Protein AF-A0A3L5TQH1-F1 (afdb_monomer)

Structure (mmCIF, N/CA/C/O backbone):
data_AF-A0A3L5TQH1-F1
#
_entry.id   AF-A0A3L5TQH1-F1
#
loop_
_atom_site.group_PDB
_atom_site.id
_atom_site.type_symbol
_atom_site.label_atom_id
_atom_site.label_alt_id
_atom_site.label_comp_id
_atom_site.label_asym_id
_atom_site.label_entity_id
_atom_site.label_seq_id
_atom_site.pdbx_PDB_ins_code
_atom_site.Cartn_x
_atom_site.Cartn_y
_atom_site.Cartn_z
_atom_site.occupancy
_atom_site.B_iso_or_equiv
_atom_site.auth_seq_id
_atom_site.auth_comp_id
_atom_site.auth_asym_id
_atom_site.auth_atom_id
_atom_site.pdbx_PDB_model_num
ATOM 1 N N . MET A 1 1 ? 30.897 -6.818 -12.565 1.00 42.19 1 MET A N 1
ATOM 2 C CA . MET A 1 1 ? 30.281 -8.166 -12.505 1.00 42.19 1 MET A CA 1
ATOM 3 C C . MET A 1 1 ? 29.286 -8.267 -11.340 1.00 42.19 1 MET A C 1
ATOM 5 O O . MET A 1 1 ? 29.430 -9.121 -10.484 1.00 42.19 1 MET A O 1
ATOM 9 N N . PHE A 1 2 ? 28.250 -7.420 -11.341 1.00 42.03 2 PHE A N 1
ATOM 10 C CA . PHE A 1 2 ? 26.978 -7.642 -10.634 1.00 42.03 2 PHE A CA 1
ATOM 11 C C . PHE A 1 2 ? 25.855 -7.078 -11.514 1.00 42.03 2 PHE A C 1
ATOM 13 O O . PHE A 1 2 ? 25.074 -6.227 -11.114 1.00 42.03 2 PHE A O 1
ATOM 20 N N . GLY A 1 3 ? 25.820 -7.548 -12.766 1.00 45.34 3 GLY A N 1
ATOM 21 C CA . GLY A 1 3 ? 24.698 -7.363 -13.685 1.00 45.34 3 GLY A CA 1
ATOM 22 C C . GLY A 1 3 ? 23.544 -8.274 -13.280 1.00 45.34 3 GLY A C 1
ATOM 23 O O . GLY A 1 3 ? 23.134 -9.150 -14.037 1.00 45.34 3 GLY A O 1
ATOM 24 N N . SER A 1 4 ? 23.072 -8.140 -12.043 1.00 44.81 4 SER A N 1
ATOM 25 C CA . SER A 1 4 ? 21.892 -8.853 -11.599 1.00 44.81 4 SER A CA 1
ATOM 26 C C . SER A 1 4 ? 20.678 -8.088 -12.121 1.00 44.81 4 SER A C 1
ATOM 28 O O . SER A 1 4 ? 20.319 -7.009 -11.657 1.00 44.81 4 SER A O 1
ATOM 30 N N . SER A 1 5 ? 20.016 -8.690 -13.106 1.00 52.38 5 SER A N 1
ATOM 31 C CA . SER A 1 5 ? 18.658 -8.388 -13.581 1.00 52.38 5 SER A CA 1
ATOM 32 C C . SER A 1 5 ? 17.591 -8.544 -12.465 1.00 52.38 5 SER A C 1
ATOM 34 O O . SER A 1 5 ? 16.480 -9.013 -12.709 1.00 52.38 5 SER A O 1
ATOM 36 N N . VAL A 1 6 ? 17.922 -8.215 -11.216 1.00 50.06 6 VAL A N 1
ATOM 37 C CA . VAL A 1 6 ? 17.049 -8.322 -10.044 1.00 50.06 6 VAL A CA 1
ATOM 38 C C . VAL A 1 6 ? 16.262 -7.022 -9.864 1.00 50.06 6 VAL A C 1
ATOM 40 O O . VAL A 1 6 ? 15.073 -7.083 -9.574 1.00 50.06 6 VAL A O 1
ATOM 43 N N . ALA A 1 7 ? 16.860 -5.860 -10.162 1.00 47.53 7 ALA A N 1
ATOM 44 C CA . ALA A 1 7 ? 16.151 -4.576 -10.136 1.00 47.53 7 ALA A CA 1
ATOM 45 C C . ALA A 1 7 ? 15.137 -4.430 -11.291 1.00 47.53 7 ALA A C 1
ATOM 47 O O . ALA A 1 7 ? 14.035 -3.932 -11.093 1.00 47.53 7 ALA A O 1
ATOM 48 N N . CYS A 1 8 ? 15.466 -4.939 -12.484 1.00 47.44 8 CYS A N 1
ATOM 49 C CA . CYS A 1 8 ? 14.658 -4.733 -13.696 1.00 47.44 8 CYS A CA 1
ATOM 50 C C . CYS A 1 8 ? 13.348 -5.547 -13.740 1.00 47.44 8 CYS A C 1
ATOM 52 O O . CYS A 1 8 ? 12.510 -5.314 -14.603 1.00 47.44 8 CYS A O 1
ATOM 54 N N . LYS A 1 9 ? 13.152 -6.517 -12.832 1.00 50.53 9 LYS A N 1
ATOM 55 C CA . LYS A 1 9 ? 11.924 -7.337 -12.784 1.00 50.53 9 LYS A CA 1
ATOM 56 C C . LYS A 1 9 ? 10.932 -6.920 -11.698 1.00 50.53 9 LYS A C 1
ATOM 58 O O . LYS A 1 9 ? 9.789 -7.360 -11.749 1.00 50.53 9 LYS A O 1
ATOM 63 N N . LEU A 1 10 ? 11.344 -6.074 -10.751 1.00 51.56 10 LEU A N 1
ATOM 64 C CA . LEU A 1 10 ? 10.450 -5.521 -9.725 1.00 51.56 10 LEU A CA 1
ATOM 65 C C . LEU A 1 10 ? 9.489 -4.473 -10.303 1.00 51.56 10 LEU A C 1
ATOM 67 O O . LEU A 1 10 ? 8.372 -4.346 -9.818 1.00 51.56 10 LEU A O 1
ATOM 71 N N . ASP A 1 11 ? 9.883 -3.807 -11.390 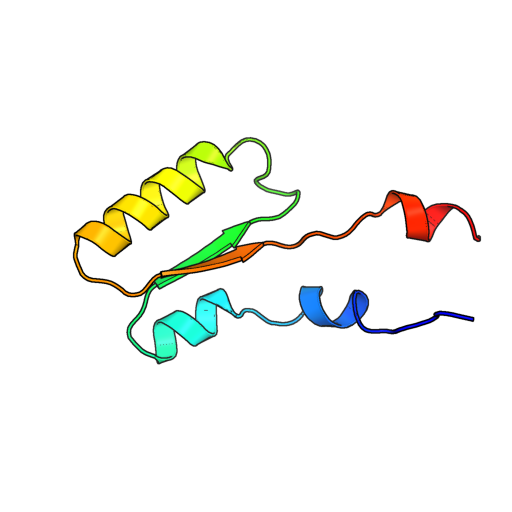1.00 54.06 11 ASP A N 1
ATOM 72 C CA . ASP A 1 11 ? 9.065 -2.798 -12.078 1.00 54.06 11 ASP A CA 1
ATOM 73 C C . ASP A 1 11 ? 7.826 -3.390 -12.789 1.00 54.06 11 ASP A C 1
ATOM 75 O O . ASP A 1 11 ? 6.905 -2.666 -13.161 1.00 54.06 11 ASP A O 1
ATOM 79 N N . TYR A 1 12 ? 7.784 -4.719 -12.963 1.00 56.19 12 TYR A N 1
ATOM 80 C CA . TYR A 1 12 ? 6.786 -5.427 -13.779 1.00 56.19 12 TYR A CA 1
ATOM 81 C C . TYR A 1 12 ? 5.802 -6.295 -12.988 1.00 56.19 12 TYR A C 1
ATOM 83 O O . TYR A 1 12 ? 4.997 -7.007 -13.592 1.00 56.19 12 TYR A O 1
ATOM 91 N N . LEU A 1 13 ? 5.846 -6.274 -11.654 1.00 70.38 13 LEU A N 1
ATOM 92 C CA . LEU A 1 13 ? 4.954 -7.093 -10.836 1.00 70.38 13 LEU A CA 1
ATOM 93 C C . LEU A 1 13 ? 4.060 -6.206 -9.970 1.00 70.38 13 LEU A C 1
ATOM 95 O O . LEU A 1 13 ? 4.510 -5.565 -9.023 1.00 70.38 13 LEU A O 1
ATOM 99 N N . ASN A 1 14 ? 2.765 -6.217 -10.296 1.00 84.19 14 ASN A N 1
ATOM 100 C CA . ASN A 1 14 ? 1.717 -5.518 -9.556 1.00 84.19 14 ASN A CA 1
ATOM 101 C C . ASN A 1 14 ? 1.385 -6.287 -8.262 1.00 84.19 14 ASN A C 1
ATOM 103 O O . ASN A 1 14 ? 0.295 -6.851 -8.120 1.00 84.19 14 ASN A O 1
ATOM 107 N N . TYR A 1 15 ? 2.332 -6.379 -7.324 1.00 85.62 15 TYR A N 1
ATOM 108 C CA . TYR A 1 15 ? 2.146 -7.088 -6.050 1.00 85.62 15 TYR A CA 1
ATOM 109 C C . TYR A 1 15 ? 0.969 -6.540 -5.236 1.00 85.62 15 TYR A C 1
ATOM 111 O O . TYR A 1 15 ? 0.271 -7.294 -4.561 1.00 85.62 15 TYR A O 1
ATOM 119 N N . GLU A 1 16 ? 0.698 -5.245 -5.362 1.00 89.19 16 GLU A N 1
ATOM 120 C CA . GLU A 1 16 ? -0.482 -4.583 -4.820 1.00 89.19 16 GLU A CA 1
ATOM 121 C C . GLU A 1 16 ? -1.797 -5.140 -5.391 1.00 89.19 16 GLU A C 1
ATOM 123 O O . GLU A 1 16 ? -2.813 -5.152 -4.707 1.00 89.19 16 GLU A O 1
ATOM 128 N N . THR A 1 17 ? -1.795 -5.650 -6.625 1.00 90.38 17 THR A N 1
ATOM 129 C CA . THR A 1 17 ? -2.971 -6.307 -7.219 1.00 90.38 17 THR A CA 1
ATOM 130 C C . THR A 1 17 ? -3.128 -7.727 -6.681 1.00 90.38 17 T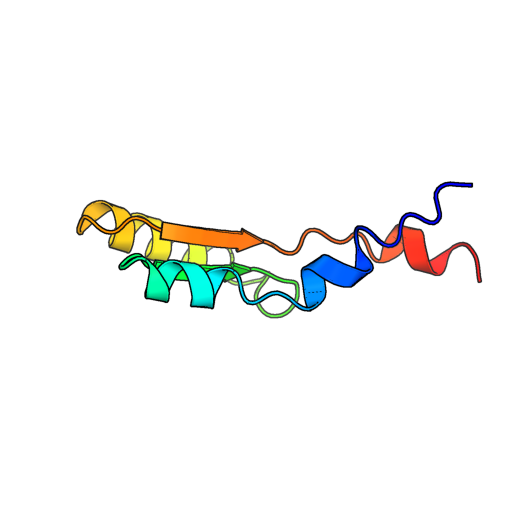HR A C 1
ATOM 132 O O . THR A 1 17 ? -4.238 -8.183 -6.411 1.00 90.38 17 THR A O 1
ATOM 135 N N . VAL A 1 18 ? -2.013 -8.430 -6.475 1.00 90.44 18 VAL A N 1
ATOM 136 C CA . VAL A 1 18 ? -2.013 -9.790 -5.919 1.00 90.44 18 VAL A CA 1
ATOM 137 C C . VAL A 1 18 ? -2.559 -9.803 -4.489 1.00 90.44 18 VAL A C 1
ATOM 139 O O . VAL A 1 18 ? -3.332 -10.696 -4.144 1.00 90.44 18 VAL A O 1
ATOM 142 N N . SER A 1 19 ? -2.227 -8.804 -3.662 1.00 91.38 19 SER A N 1
ATOM 143 C CA . SER A 1 19 ? -2.737 -8.736 -2.286 1.00 91.38 19 SER A CA 1
ATOM 144 C C . SER A 1 19 ? -4.260 -8.599 -2.220 1.00 91.38 19 SER A C 1
ATOM 146 O O . SER A 1 19 ?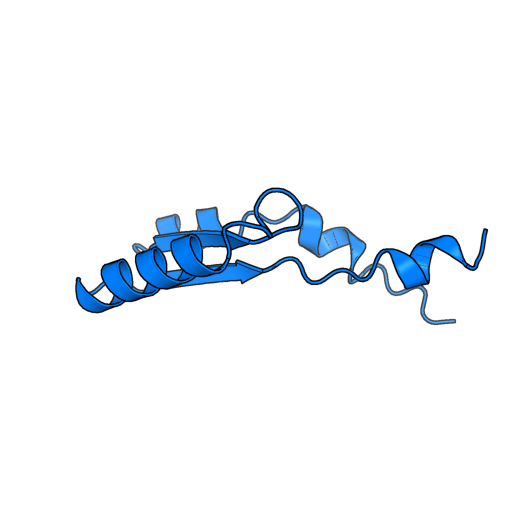 -4.878 -9.164 -1.319 1.00 91.38 19 SER A O 1
ATOM 148 N N . VAL A 1 20 ? -4.882 -7.946 -3.208 1.00 92.38 20 VAL A N 1
ATOM 149 C CA . VAL A 1 20 ? -6.346 -7.895 -3.342 1.00 92.38 20 VAL A CA 1
ATOM 150 C C . VAL A 1 20 ? -6.924 -9.281 -3.641 1.00 92.38 20 VAL A C 1
ATOM 152 O O . VAL A 1 20 ? -7.933 -9.660 -3.051 1.00 92.38 20 VAL A O 1
ATOM 155 N N . GLY A 1 21 ? -6.263 -10.077 -4.488 1.00 91.62 21 GLY A N 1
ATOM 156 C CA . GLY A 1 21 ? -6.663 -11.461 -4.778 1.00 91.62 21 GLY A CA 1
ATOM 157 C C . GLY A 1 21 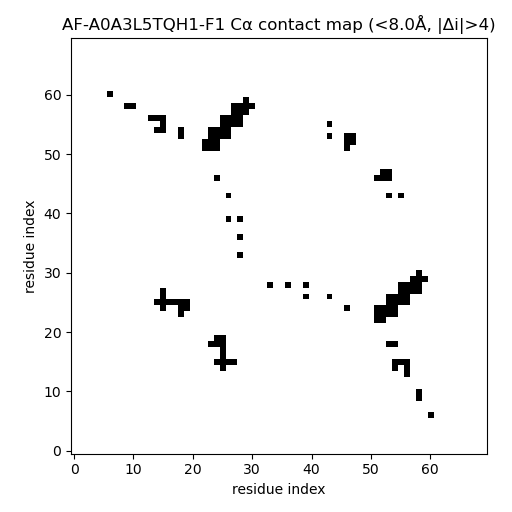? -6.653 -12.381 -3.549 1.00 91.62 21 GLY A C 1
ATOM 158 O O . GLY A 1 21 ? -7.448 -13.314 -3.474 1.00 91.62 21 GLY A O 1
ATOM 159 N N . TYR A 1 22 ? -5.812 -12.081 -2.554 1.00 92.25 22 TYR A N 1
ATOM 160 C CA . TYR A 1 22 ? -5.781 -12.768 -1.257 1.00 92.25 22 TYR A CA 1
ATOM 161 C C . TYR A 1 22 ? -6.762 -12.192 -0.216 1.00 92.25 22 TYR A C 1
ATOM 163 O O . TYR A 1 22 ? -6.741 -12.609 0.940 1.00 92.25 22 TYR A O 1
ATOM 171 N N . GLY A 1 23 ? -7.625 -11.243 -0.598 1.00 91.88 23 GLY A N 1
ATOM 172 C CA . GLY A 1 23 ? -8.591 -10.598 0.301 1.00 91.88 23 GLY A CA 1
ATOM 173 C C . GLY A 1 23 ? -8.019 -9.444 1.134 1.00 91.88 23 GLY A C 1
ATOM 174 O O . GLY A 1 23 ? -8.686 -8.953 2.046 1.00 91.88 23 GLY A O 1
ATOM 175 N N . GLY A 1 24 ? -6.792 -9.009 0.840 1.00 94.19 24 GLY A N 1
ATOM 176 C CA . GLY A 1 24 ? -6.141 -7.862 1.467 1.00 94.19 24 GLY A CA 1
ATOM 177 C C . GLY A 1 24 ? -6.300 -6.562 0.674 1.00 94.19 24 GLY A C 1
ATOM 178 O O . GLY A 1 24 ? -7.138 -6.427 -0.220 1.00 94.19 24 GLY A O 1
ATOM 179 N N . LYS A 1 25 ? -5.464 -5.582 1.015 1.00 96.00 25 LYS A N 1
ATOM 180 C CA . LYS A 1 25 ? -5.324 -4.300 0.313 1.00 96.00 25 LYS A CA 1
ATOM 181 C C . LYS A 1 25 ? -3.902 -4.144 -0.211 1.00 96.00 25 LYS A C 1
ATOM 183 O O . LYS A 1 25 ? -2.959 -4.737 0.321 1.00 96.00 25 LYS A O 1
ATOM 188 N N . GLY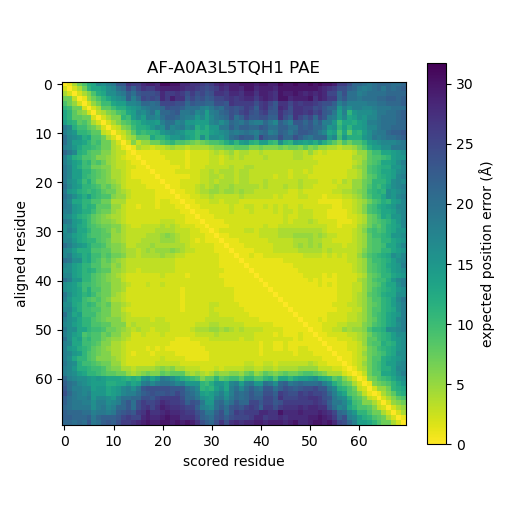 A 1 26 ? -3.740 -3.359 -1.267 1.00 93.12 26 GLY A N 1
ATOM 189 C CA . GLY A 1 26 ? -2.451 -3.115 -1.900 1.00 93.12 26 GLY A CA 1
ATOM 190 C C . GLY A 1 26 ? -2.266 -1.644 -2.233 1.00 93.12 26 GLY A C 1
ATOM 191 O O . GLY A 1 26 ? -3.174 -1.013 -2.771 1.00 93.12 26 GLY A O 1
ATOM 192 N N . CYS A 1 27 ? -1.084 -1.110 -1.938 1.00 93.12 27 CYS A N 1
ATOM 193 C CA . CYS A 1 27 ? -0.686 0.248 -2.297 1.00 93.12 27 CYS A CA 1
ATOM 194 C C . CYS A 1 27 ? 0.663 0.216 -3.016 1.00 93.12 27 CYS A C 1
ATOM 196 O O . CYS A 1 27 ? 1.566 -0.502 -2.591 1.00 93.12 27 CYS A O 1
ATOM 198 N N . ARG A 1 28 ? 0.818 1.019 -4.071 1.00 91.50 28 ARG A N 1
ATOM 199 C CA . ARG A 1 28 ? 2.094 1.209 -4.770 1.00 91.50 28 ARG A CA 1
ATOM 200 C C . ARG A 1 28 ? 2.739 2.520 -4.333 1.00 91.50 28 ARG A C 1
ATOM 202 O O . ARG A 1 28 ? 2.063 3.546 -4.248 1.00 91.50 28 ARG A O 1
ATOM 209 N N . LEU A 1 29 ? 4.036 2.471 -4.056 1.00 90.88 29 LEU A N 1
ATOM 210 C CA . LEU A 1 29 ? 4.842 3.627 -3.695 1.00 90.88 29 LEU A CA 1
ATOM 211 C C . LEU A 1 29 ? 6.069 3.677 -4.602 1.00 90.88 29 LEU A C 1
ATOM 213 O O . LEU A 1 29 ? 6.896 2.767 -4.584 1.00 90.88 29 LEU A O 1
ATOM 217 N N . ASP A 1 30 ? 6.173 4.723 -5.409 1.00 87.38 30 ASP A N 1
ATOM 218 C CA . ASP A 1 30 ? 7.269 4.915 -6.351 1.00 87.38 30 ASP A CA 1
ATOM 219 C C . ASP A 1 30 ? 7.536 6.407 -6.594 1.00 87.38 30 ASP A C 1
ATOM 221 O O . ASP A 1 30 ? 6.950 7.281 -5.955 1.00 87.38 30 ASP A O 1
ATOM 225 N N . ARG A 1 31 ? 8.446 6.719 -7.520 1.00 85.00 31 ARG A N 1
ATOM 226 C CA . ARG A 1 31 ? 8.831 8.108 -7.810 1.00 85.00 31 ARG A CA 1
ATOM 227 C C . ARG A 1 31 ? 7.674 8.982 -8.307 1.00 85.00 31 ARG A C 1
ATOM 229 O O . ARG A 1 31 ? 7.777 10.200 -8.233 1.00 85.00 31 ARG A O 1
ATOM 236 N N . SER A 1 32 ? 6.585 8.401 -8.817 1.00 88.06 32 SER A N 1
ATOM 237 C CA . SER A 1 32 ? 5.416 9.160 -9.279 1.00 88.06 32 SER A CA 1
ATOM 238 C C . SER A 1 32 ? 4.547 9.700 -8.139 1.00 88.06 32 SER A C 1
ATOM 240 O O . SER A 1 32 ? 3.728 10.587 -8.379 1.00 88.06 32 SER A O 1
ATOM 242 N N . ASN A 1 33 ? 4.710 9.186 -6.914 1.00 90.19 33 ASN A N 1
ATOM 243 C CA . ASN A 1 33 ? 3.945 9.604 -5.738 1.00 90.19 33 ASN A CA 1
ATOM 244 C C . ASN A 1 33 ? 4.811 9.803 -4.481 1.00 90.19 33 ASN A C 1
ATOM 246 O O . ASN A 1 33 ? 4.312 9.718 -3.355 1.00 90.19 33 ASN A O 1
ATOM 250 N N . GLU A 1 34 ? 6.101 10.088 -4.671 1.00 89.69 34 GLU A N 1
ATOM 251 C CA . GLU A 1 34 ? 7.076 10.304 -3.597 1.00 89.69 34 GLU A CA 1
ATOM 252 C C . GLU A 1 34 ? 6.681 11.476 -2.678 1.00 89.69 34 GLU A C 1
ATOM 254 O O . GLU A 1 34 ? 6.814 11.406 -1.456 1.00 89.69 34 GLU A O 1
ATOM 259 N N . ASP A 1 35 ? 6.086 12.526 -3.242 1.00 94.38 35 ASP A N 1
ATOM 260 C CA . ASP A 1 35 ? 5.542 13.675 -2.511 1.00 94.38 35 ASP A CA 1
ATOM 261 C C . ASP A 1 35 ? 4.375 13.301 -1.577 1.00 94.38 35 ASP A C 1
ATOM 263 O O . ASP A 1 35 ? 4.093 14.008 -0.607 1.00 94.38 35 ASP A O 1
ATOM 267 N N . LYS A 1 36 ? 3.729 12.154 -1.820 1.00 94.19 36 LYS A N 1
ATOM 268 C CA . LYS A 1 36 ? 2.541 11.675 -1.098 1.00 94.19 36 LYS A CA 1
ATOM 269 C C . LYS A 1 36 ? 2.807 10.459 -0.222 1.00 94.19 36 LYS A C 1
ATOM 271 O O . LYS A 1 36 ? 1.855 9.863 0.283 1.00 94.19 36 LYS A O 1
ATOM 276 N N . ILE A 1 37 ? 4.073 10.112 0.036 1.00 94.25 37 ILE A N 1
ATOM 277 C CA . ILE A 1 37 ? 4.447 8.971 0.894 1.00 94.25 37 ILE A CA 1
ATOM 278 C C . ILE A 1 37 ? 3.644 8.969 2.198 1.00 94.25 37 ILE A C 1
ATOM 280 O O . ILE A 1 37 ? 3.068 7.953 2.583 1.00 94.25 37 ILE A O 1
ATOM 284 N N . LYS A 1 38 ? 3.556 10.122 2.869 1.00 96.31 38 LYS A N 1
ATOM 285 C CA . LYS A 1 38 ? 2.838 10.240 4.142 1.00 96.31 38 LYS A CA 1
ATOM 286 C C . LYS A 1 38 ? 1.356 9.879 4.012 1.00 96.31 38 LYS A C 1
ATOM 288 O O . LYS A 1 38 ? 0.824 9.204 4.886 1.0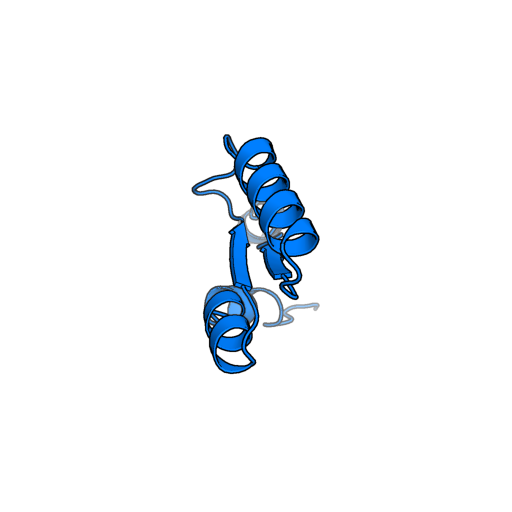0 96.31 38 LYS A O 1
ATOM 293 N N . GLU A 1 39 ? 0.697 10.315 2.946 1.00 96.88 39 GLU A N 1
ATOM 294 C CA . GLU A 1 39 ? -0.725 10.051 2.707 1.00 96.88 39 GLU A CA 1
ATOM 295 C C . GLU A 1 39 ? -0.969 8.568 2.425 1.00 96.88 39 GLU A C 1
ATOM 297 O O . GLU A 1 39 ? -1.855 7.966 3.031 1.00 96.88 39 GLU A O 1
ATOM 302 N N . VAL A 1 40 ? -0.126 7.956 1.586 1.00 94.88 40 VAL A N 1
ATOM 303 C CA . VAL A 1 40 ? -0.180 6.519 1.273 1.00 94.88 40 VAL A CA 1
ATOM 304 C C . VAL A 1 40 ? -0.015 5.681 2.542 1.00 94.88 40 VAL A C 1
ATOM 306 O O . VAL A 1 40 ? -0.798 4.764 2.790 1.00 94.88 40 VAL A O 1
ATOM 309 N N . LEU A 1 41 ? 0.960 6.024 3.389 1.00 96.12 41 LEU A N 1
ATOM 310 C CA . LEU A 1 41 ? 1.190 5.321 4.653 1.00 96.12 41 LEU A CA 1
ATOM 311 C C . LEU A 1 41 ? 0.034 5.514 5.644 1.00 96.12 41 LEU A C 1
ATOM 313 O O . LEU A 1 41 ? -0.367 4.559 6.307 1.00 96.12 41 LEU A O 1
ATOM 317 N N . LEU A 1 42 ? -0.529 6.722 5.745 1.00 97.75 42 LEU A N 1
ATOM 318 C CA . LEU A 1 42 ? -1.682 6.980 6.612 1.00 97.75 42 LEU A CA 1
ATOM 319 C C . LEU A 1 42 ? -2.918 6.190 6.166 1.00 97.75 42 LEU A C 1
ATOM 321 O O . LEU A 1 42 ? -3.625 5.647 7.018 1.00 97.75 42 LEU A O 1
ATOM 325 N N . GLN A 1 43 ? -3.150 6.077 4.857 1.00 96.31 43 GLN A N 1
ATOM 326 C CA . GLN A 1 43 ? -4.235 5.261 4.321 1.00 96.31 43 GLN A CA 1
ATOM 327 C C . GLN A 1 43 ? -4.010 3.771 4.612 1.00 96.31 43 GLN A C 1
ATOM 329 O O . GLN 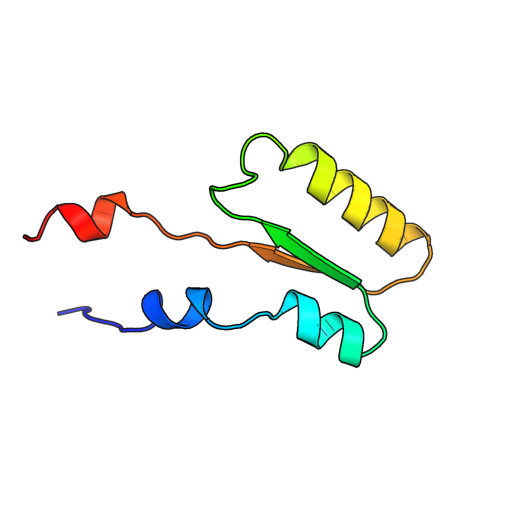A 1 43 ? -4.917 3.106 5.103 1.00 96.31 43 GLN A O 1
ATOM 334 N N . ALA A 1 44 ? -2.792 3.259 4.417 1.00 96.12 44 ALA A N 1
ATOM 335 C CA . ALA A 1 44 ? -2.460 1.870 4.734 1.00 96.12 44 ALA A CA 1
ATOM 336 C C . ALA A 1 44 ? -2.652 1.541 6.228 1.00 96.12 44 ALA A C 1
ATOM 338 O O . ALA A 1 44 ? -3.175 0.483 6.581 1.00 96.12 44 ALA A O 1
ATOM 339 N N . ILE A 1 45 ? -2.281 2.464 7.124 1.00 97.62 45 ILE A N 1
ATOM 340 C CA . ILE A 1 45 ? -2.519 2.320 8.568 1.00 97.62 45 ILE A CA 1
ATOM 341 C C . ILE A 1 45 ? -4.018 2.275 8.872 1.00 97.62 45 ILE A C 1
ATOM 343 O O . ILE A 1 45 ? -4.448 1.482 9.712 1.00 97.62 45 ILE A O 1
ATOM 347 N N . LYS A 1 46 ? -4.818 3.123 8.218 1.00 97.69 46 LYS A N 1
ATOM 348 C CA . LYS A 1 46 ? -6.274 3.122 8.378 1.00 97.69 46 LYS A CA 1
ATOM 349 C C . LYS A 1 46 ? -6.869 1.779 7.949 1.00 97.69 46 LYS A C 1
ATOM 351 O O . LYS A 1 46 ? -7.556 1.159 8.753 1.00 97.69 46 LYS A O 1
ATOM 356 N N . ASP A 1 47 ? -6.531 1.302 6.755 1.00 96.50 47 ASP A N 1
ATOM 357 C CA . ASP A 1 47 ? -7.016 0.022 6.224 1.00 96.50 47 ASP A CA 1
ATOM 358 C C . ASP A 1 47 ? -6.640 -1.151 7.148 1.00 96.50 47 ASP A C 1
ATOM 360 O O . ASP A 1 47 ? -7.446 -2.047 7.402 1.00 96.50 47 ASP A O 1
ATOM 364 N N . SER A 1 48 ? -5.432 -1.117 7.722 1.00 96.94 48 SER A N 1
ATOM 365 C CA . SER A 1 48 ? -4.995 -2.116 8.700 1.00 96.94 48 SER A CA 1
ATOM 366 C C . SER A 1 48 ? -5.821 -2.082 9.990 1.00 96.94 48 SER A C 1
ATOM 368 O O . SER A 1 48 ? -6.197 -3.133 10.510 1.00 96.94 48 SER A O 1
ATOM 370 N N . ARG A 1 49 ? -6.165 -0.888 10.488 1.00 97.31 49 ARG A N 1
ATOM 371 C CA . ARG A 1 49 ? -7.029 -0.716 11.671 1.00 97.31 49 ARG A CA 1
ATOM 372 C C . ARG A 1 49 ? -8.474 -1.146 11.430 1.00 97.31 49 ARG A C 1
ATOM 374 O O . ARG A 1 49 ? -9.154 -1.506 12.384 1.00 97.31 49 ARG A O 1
ATOM 381 N N . GLU A 1 50 ? -8.925 -1.137 10.181 1.00 96.69 50 GLU A N 1
ATOM 382 C CA . GLU A 1 50 ? -10.234 -1.655 9.765 1.00 96.69 50 GLU A CA 1
ATOM 383 C C . GLU A 1 50 ? -10.245 -3.190 9.614 1.00 96.69 50 GLU A C 1
ATOM 385 O O . GLU A 1 50 ? -11.287 -3.780 9.340 1.00 96.69 50 GLU A O 1
ATOM 390 N N . GLY A 1 51 ? -9.107 -3.855 9.857 1.00 95.94 51 GLY A N 1
ATOM 391 C CA . GLY A 1 51 ? -8.989 -5.314 9.880 1.00 95.94 51 GLY A CA 1
ATOM 392 C C . GLY A 1 51 ? -8.444 -5.925 8.590 1.00 95.94 51 GLY A C 1
ATOM 393 O O . GLY A 1 51 ? -8.435 -7.149 8.455 1.00 95.94 51 GLY A O 1
ATOM 394 N N . HIS A 1 52 ? -7.970 -5.113 7.642 1.00 96.56 52 HIS A N 1
ATOM 395 C CA . HIS A 1 52 ? -7.368 -5.620 6.413 1.00 96.56 52 HIS A CA 1
ATOM 396 C C . HIS A 1 52 ? -5.874 -5.922 6.584 1.00 96.56 52 HIS A C 1
ATOM 398 O O . HIS A 1 52 ? -5.126 -5.169 7.205 1.00 96.56 52 HIS A O 1
ATOM 404 N N . SER A 1 53 ? -5.402 -7.004 5.961 1.00 95.69 53 SER A N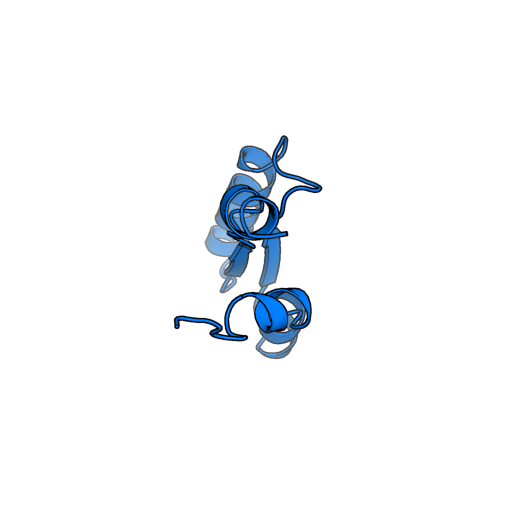 1
ATOM 405 C CA . SER A 1 53 ? -3.969 -7.163 5.695 1.00 95.69 53 SER A CA 1
ATOM 406 C C . SER A 1 53 ? -3.585 -6.245 4.533 1.00 95.69 53 SER A C 1
ATOM 408 O O . SER A 1 53 ? -4.252 -6.260 3.496 1.00 95.69 53 SER A O 1
ATOM 410 N N . VAL A 1 54 ? -2.546 -5.425 4.704 1.00 97.19 54 VAL A N 1
ATOM 411 C CA . VAL A 1 54 ? -2.158 -4.389 3.735 1.00 97.19 54 VAL A CA 1
ATOM 412 C C . VAL A 1 54 ? -0.735 -4.634 3.247 1.00 97.19 54 VAL A C 1
ATOM 414 O O . VAL A 1 54 ? 0.188 -4.756 4.051 1.00 97.19 54 VAL A O 1
ATOM 417 N N . LEU A 1 55 ? -0.554 -4.677 1.927 1.00 95.50 55 LEU A N 1
ATOM 418 C CA . LEU A 1 55 ? 0.746 -4.753 1.264 1.00 95.50 55 LEU A CA 1
ATOM 419 C C . LEU A 1 55 ? 1.109 -3.389 0.674 1.00 95.50 55 LEU A C 1
ATOM 421 O O . LEU A 1 55 ? 0.314 -2.792 -0.051 1.00 95.50 55 LEU A O 1
ATOM 425 N N . ILE A 1 56 ? 2.330 -2.926 0.936 1.00 94.31 56 ILE A N 1
ATOM 426 C CA . ILE A 1 56 ? 2.890 -1.722 0.315 1.00 94.31 56 ILE A CA 1
ATOM 427 C C . ILE A 1 56 ? 4.026 -2.151 -0.612 1.00 94.31 56 ILE A C 1
ATOM 429 O O . ILE A 1 56 ? 5.072 -2.607 -0.154 1.00 94.31 56 ILE A O 1
ATOM 433 N N . ASN A 1 57 ? 3.808 -2.016 -1.916 1.00 91.88 57 ASN A N 1
ATOM 434 C CA . ASN A 1 57 ? 4.798 -2.276 -2.949 1.00 91.88 57 ASN A CA 1
ATOM 435 C C . ASN A 1 57 ? 5.643 -1.010 -3.163 1.00 91.88 57 ASN A C 1
ATOM 437 O O . ASN A 1 57 ? 5.242 -0.116 -3.908 1.00 91.88 57 ASN A O 1
ATOM 441 N N . ALA A 1 58 ? 6.766 -0.907 -2.448 1.00 89.56 58 ALA A N 1
ATOM 442 C CA . ALA A 1 58 ? 7.680 0.229 -2.532 1.00 89.56 58 ALA A CA 1
ATOM 443 C C . ALA A 1 58 ? 8.815 -0.042 -3.532 1.00 89.56 58 ALA A C 1
ATOM 445 O O . ALA A 1 58 ? 9.672 -0.896 -3.296 1.00 89.56 58 ALA A O 1
ATOM 446 N N . LEU A 1 59 ? 8.846 0.710 -4.633 1.00 84.38 59 LEU A N 1
ATOM 447 C CA . LEU A 1 59 ? 9.899 0.629 -5.642 1.00 84.38 59 LEU A CA 1
ATOM 448 C C . LEU A 1 59 ? 11.111 1.457 -5.212 1.00 84.38 59 LEU A C 1
ATOM 450 O O . LEU A 1 59 ? 11.202 2.661 -5.445 1.00 84.38 59 LEU A O 1
ATOM 454 N N . ILE A 1 60 ? 12.068 0.775 -4.587 1.00 74.62 60 ILE A N 1
ATOM 455 C CA . ILE A 1 60 ? 13.342 1.350 -4.157 1.00 74.62 60 ILE A CA 1
ATOM 456 C C . ILE A 1 60 ? 14.378 1.027 -5.236 1.00 74.62 60 ILE A C 1
ATOM 458 O O . ILE A 1 60 ? 15.075 0.016 -5.166 1.00 74.62 60 ILE A O 1
ATOM 462 N N . VAL A 1 61 ? 14.453 1.865 -6.272 1.00 67.19 61 VAL A N 1
ATOM 463 C CA . VAL A 1 61 ? 15.530 1.785 -7.268 1.00 67.19 61 VAL A CA 1
ATOM 464 C C . VAL A 1 61 ? 16.330 3.080 -7.256 1.00 67.19 61 VAL A C 1
ATOM 466 O O . VAL A 1 61 ? 15.803 4.179 -7.469 1.00 67.19 61 VAL A O 1
ATOM 469 N N . ASP A 1 62 ? 17.634 2.939 -7.035 1.00 53.75 62 ASP A N 1
ATOM 470 C CA . ASP A 1 62 ? 18.584 4.021 -7.226 1.00 53.75 62 ASP A CA 1
ATOM 471 C C . ASP A 1 62 ? 18.936 4.140 -8.718 1.00 53.75 62 ASP A C 1
ATOM 473 O O . ASP A 1 62 ? 19.782 3.412 -9.238 1.00 53.75 62 ASP A O 1
ATOM 477 N N . GLN A 1 63 ? 18.278 5.060 -9.431 1.00 51.72 63 GLN A N 1
ATOM 478 C CA . GLN A 1 63 ? 18.653 5.391 -10.813 1.00 51.72 63 GLN A CA 1
ATOM 479 C C . GLN A 1 63 ? 20.055 6.019 -10.922 1.00 51.72 63 GLN A C 1
ATOM 481 O O . GLN A 1 63 ? 20.607 6.080 -12.019 1.00 51.72 63 GLN A O 1
ATOM 486 N N . THR A 1 64 ? 20.672 6.431 -9.810 1.00 48.38 64 THR A N 1
ATOM 487 C CA . THR A 1 64 ? 22.018 7.026 -9.796 1.00 48.38 64 THR A CA 1
ATOM 488 C C . THR A 1 64 ? 23.107 5.999 -10.114 1.00 48.38 64 THR A C 1
ATOM 490 O O . THR A 1 64 ? 24.137 6.358 -10.680 1.00 48.38 64 THR A O 1
ATOM 493 N N . ILE A 1 65 ? 22.888 4.714 -9.810 1.00 50.50 65 ILE A N 1
ATOM 494 C CA . ILE A 1 65 ? 23.876 3.651 -10.077 1.00 50.50 65 ILE A CA 1
ATOM 495 C C . ILE A 1 65 ? 23.829 3.190 -11.542 1.00 50.50 65 ILE A C 1
ATOM 497 O O . ILE A 1 65 ? 24.841 2.761 -12.084 1.00 50.50 65 ILE A O 1
ATOM 501 N N . ILE A 1 66 ? 22.686 3.328 -12.219 1.00 54.28 66 ILE A N 1
ATOM 502 C CA . ILE A 1 66 ? 22.504 2.822 -13.590 1.00 54.28 66 ILE A CA 1
ATOM 503 C C . ILE A 1 66 ? 23.065 3.802 -14.643 1.00 54.28 66 ILE A C 1
ATOM 505 O O . ILE A 1 66 ? 23.422 3.385 -15.739 1.00 54.28 66 ILE A O 1
ATOM 509 N N . GLY A 1 67 ? 23.205 5.091 -14.311 1.00 47.50 67 GLY A N 1
ATOM 510 C CA . GLY A 1 67 ? 23.686 6.134 -15.231 1.00 47.50 67 GLY A CA 1
ATOM 511 C C . GLY A 1 67 ? 25.189 6.442 -15.192 1.00 47.50 67 GLY A C 1
ATOM 512 O O . GLY A 1 67 ? 25.605 7.403 -15.831 1.00 47.50 67 GLY A O 1
ATOM 513 N N . ARG A 1 68 ? 26.005 5.698 -14.428 1.00 46.25 68 ARG A N 1
ATOM 514 C CA . ARG A 1 68 ? 27.463 5.940 -14.318 1.00 46.25 68 ARG A CA 1
ATOM 515 C C . ARG A 1 68 ? 28.346 4.994 -15.136 1.00 46.25 68 ARG A C 1
ATOM 517 O O . ARG A 1 68 ? 29.542 5.248 -15.217 1.00 46.25 68 ARG A O 1
ATOM 524 N N . ASP A 1 69 ? 27.757 3.976 -15.759 1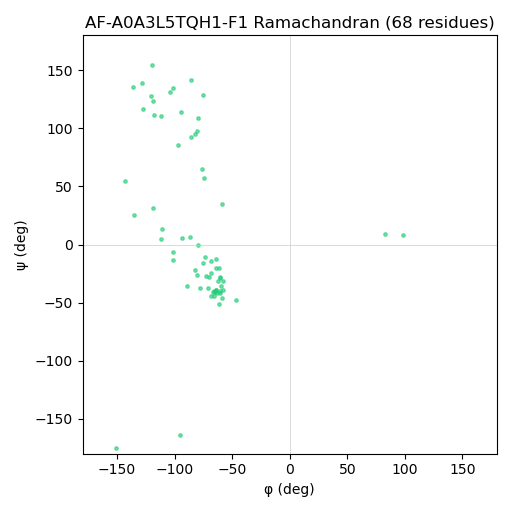.00 48.84 69 ASP A N 1
ATOM 525 C CA . ASP A 1 69 ? 28.458 2.967 -16.567 1.00 48.84 69 ASP A CA 1
ATOM 526 C C . ASP A 1 69 ? 27.996 2.960 -18.044 1.00 48.84 69 ASP A C 1
ATOM 528 O O . ASP A 1 69 ? 27.994 1.908 -18.687 1.00 48.84 69 ASP A O 1
ATOM 532 N N . MET A 1 70 ? 27.592 4.114 -18.597 1.00 41.47 70 MET A N 1
ATOM 533 C CA . MET A 1 70 ? 27.329 4.270 -20.039 1.00 41.47 70 MET A CA 1
ATOM 534 C C . MET A 1 70 ? 28.151 5.403 -20.645 1.00 41.47 70 MET A C 1
ATOM 536 O O . MET A 1 70 ? 28.193 6.489 -20.025 1.00 41.47 70 MET A O 1
#

Secondary structure (DSSP, 8-state):
----TTGGGGGG--HHHHHHHTTSEEEEESTTSGGGHHHHHHHHHHHHHTT--EEEEE----HHHHTS--

Mean predicted aligned error: 9.37 Å

Organism: Mytilus galloprovincialis (NCBI:txid29158)

Solvent-accessible surface area (backbone atoms only — not comparable to full-atom values): 4420 Å² total; per-residue (Å²): 142,80,88,63,76,64,69,76,55,60,83,76,57,67,58,29,58,54,31,40,76,75,72,31,37,46,39,81,44,38,86,92,47,58,94,42,47,68,57,56,50,52,49,48,53,48,46,37,74,76,71,37,56,67,43,74,44,68,64,85,75,72,67,74,70,70,68,74,82,118

Radius of gyration: 14.87 Å; Cα contacts (8 Å, |Δi|>4): 66; chains: 1; bounding box: 40×26×32 Å

Foldseek 3Di:
DCPPCPLVCLVPDPVQVVLVVVVAGEAEAEPVCVVCPVVRVVVQVVSVVVPGDYYYSYNDDDPVVVPPPD

Sequence (70 aa):
MFGSSVACKLDYLNYETVSVGYGGKGCRLDRSNEDKIKEVLLQAIKDSREGHSVLINALIVDQTIIGRDM

Nearest PDB structures (foldseek):
  9d8a-assembly1_A  TM=4.619E-01  e=7.103E+00  Rhizopus azygosporus

pLDDT: mean 78.83, std 20.47, range [41.47, 97.75]